Protein AF-A0A2E3NNE2-F1 (afdb_monomer)

Sequence (68 aa):
MCLRVHARLVRGCPCVELRDELSGAVRYRWSSDLHAADIHGHDVQDLIRMLLLASAQTEARQAGQESG

Radius of gyration: 14.13 Å; Cα contacts (8 Å, |Δi|>4): 77; chains: 1; bounding box: 34×21×37 Å

Nearest PDB structures (foldseek):
  6o8w-assembly1_P  TM=6.632E-01  e=2.048E-01  Enterococcus faecalis
  7nhl-assembly1_R  TM=6.647E-01  e=3.146E-01  Staphylococcus aureus subsp. aureus NCTC 8325
  6o8z-assembly1_P  TM=6.914E-01  e=3.782E-01  Enterococcus faecalis
  7msz-assembly1_O  TM=4.792E-01  e=2.783E-01  Mycobacterium tuberculosis H37Rv
  6xa1-assembly1_j  TM=3.200E-01  e=2.384E+00  Homo sapiens

Secondary structure (DSSP, 8-state):
--EEEEEEEETTEEEEEEEETTT--EEEEEE-SS-GGG--HHHHHHHHHHHHHHHHHHHHHHHHHTT-

Structure (mmCIF, N/CA/C/O backbone):
data_AF-A0A2E3NNE2-F1
#
_entry.id   AF-A0A2E3NNE2-F1
#
loop_
_atom_site.group_PDB
_atom_site.id
_atom_site.type_symbol
_atom_site.label_atom_id
_atom_site.label_alt_id
_atom_site.label_comp_id
_atom_site.label_asym_id
_atom_site.label_entity_id
_atom_site.label_seq_id
_atom_site.pdbx_PDB_ins_code
_atom_site.Cartn_x
_atom_site.Cartn_y
_atom_site.Cartn_z
_atom_site.occupancy
_atom_site.B_iso_or_equiv
_atom_site.auth_seq_id
_atom_site.auth_comp_id
_atom_site.auth_asym_id
_atom_site.auth_atom_id
_atom_site.pdbx_PDB_model_num
ATOM 1 N N . MET A 1 1 ? -8.233 -0.669 15.560 1.00 69.75 1 MET A N 1
ATOM 2 C CA . MET A 1 1 ? -7.959 -1.795 14.633 1.00 69.75 1 MET A CA 1
ATOM 3 C C . MET A 1 1 ? -6.465 -1.851 14.333 1.00 69.75 1 MET A C 1
ATOM 5 O O . MET A 1 1 ? -5.838 -0.802 14.295 1.00 69.75 1 MET A O 1
ATOM 9 N N . CYS A 1 2 ? -5.885 -3.036 14.112 1.00 84.06 2 CYS A N 1
ATOM 10 C CA . CYS A 1 2 ? -4.514 -3.157 13.593 1.00 84.06 2 CYS A CA 1
ATOM 11 C C . CYS A 1 2 ? -4.575 -3.290 12.070 1.00 84.06 2 CYS A C 1
ATOM 13 O O . CYS A 1 2 ? -5.288 -4.151 11.551 1.00 84.06 2 CYS A O 1
ATOM 15 N N . LEU A 1 3 ? -3.869 -2.417 11.352 1.00 86.56 3 LEU A N 1
ATOM 16 C CA . LEU A 1 3 ? -3.863 -2.389 9.892 1.00 86.56 3 LEU A CA 1
ATOM 17 C C . LEU A 1 3 ? -2.463 -2.686 9.370 1.00 86.56 3 LEU A C 1
ATOM 19 O O . LEU A 1 3 ? -1.477 -2.122 9.842 1.00 86.56 3 LEU A O 1
ATOM 23 N N . ARG A 1 4 ? -2.390 -3.524 8.337 1.00 89.44 4 ARG A N 1
ATOM 24 C CA . ARG A 1 4 ? -1.145 -3.875 7.659 1.00 89.44 4 ARG A CA 1
ATOM 25 C C . ARG A 1 4 ? -1.166 -3.391 6.216 1.00 89.44 4 ARG A C 1
ATOM 27 O O . ARG A 1 4 ? -2.113 -3.644 5.470 1.00 89.44 4 ARG A O 1
ATOM 34 N N . VAL A 1 5 ? -0.087 -2.720 5.819 1.00 89.12 5 VAL A N 1
ATOM 35 C CA . VAL A 1 5 ? 0.144 -2.303 4.432 1.00 89.12 5 VAL A CA 1
ATOM 36 C C . VAL A 1 5 ? 0.700 -3.482 3.638 1.00 89.12 5 VAL A C 1
ATOM 38 O O . VAL A 1 5 ? 1.637 -4.153 4.072 1.00 89.12 5 VAL A O 1
ATOM 41 N N . HIS A 1 6 ? 0.136 -3.721 2.459 1.00 89.94 6 HIS A N 1
ATOM 42 C CA . HIS A 1 6 ? 0.585 -4.742 1.526 1.00 89.94 6 HIS A CA 1
ATOM 43 C C . HIS A 1 6 ? 0.795 -4.119 0.145 1.00 89.94 6 HIS A C 1
ATOM 45 O O . HIS A 1 6 ? -0.160 -3.676 -0.487 1.00 89.94 6 HIS A O 1
ATOM 51 N N . ALA A 1 7 ? 2.044 -4.074 -0.318 1.00 86.56 7 ALA A N 1
ATOM 52 C CA . ALA A 1 7 ? 2.411 -3.514 -1.615 1.00 86.56 7 ALA A CA 1
ATOM 53 C C . ALA A 1 7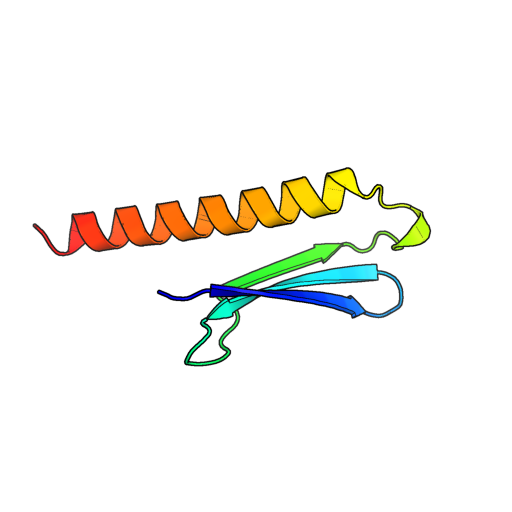 ? 2.929 -4.622 -2.538 1.00 86.56 7 ALA A C 1
ATOM 55 O O . ALA A 1 7 ? 3.771 -5.427 -2.137 1.00 86.56 7 ALA A O 1
ATOM 56 N N . ARG A 1 8 ? 2.423 -4.676 -3.772 1.00 88.31 8 ARG A N 1
ATOM 57 C CA . ARG A 1 8 ? 2.849 -5.642 -4.794 1.00 88.31 8 ARG A CA 1
ATOM 58 C C . ARG A 1 8 ? 2.741 -5.054 -6.195 1.00 88.31 8 ARG A C 1
ATOM 60 O O . ARG A 1 8 ? 1.965 -4.131 -6.421 1.00 88.31 8 ARG A O 1
ATOM 67 N N . LEU A 1 9 ? 3.452 -5.648 -7.146 1.00 87.94 9 LEU A N 1
ATOM 68 C CA . LEU A 1 9 ? 3.283 -5.353 -8.568 1.00 87.94 9 LEU A CA 1
ATOM 69 C C . LEU A 1 9 ? 2.247 -6.301 -9.181 1.00 87.94 9 LEU A C 1
ATOM 71 O O . LEU A 1 9 ? 2.346 -7.519 -9.035 1.00 87.94 9 LEU A O 1
ATOM 75 N N . VAL A 1 10 ? 1.259 -5.749 -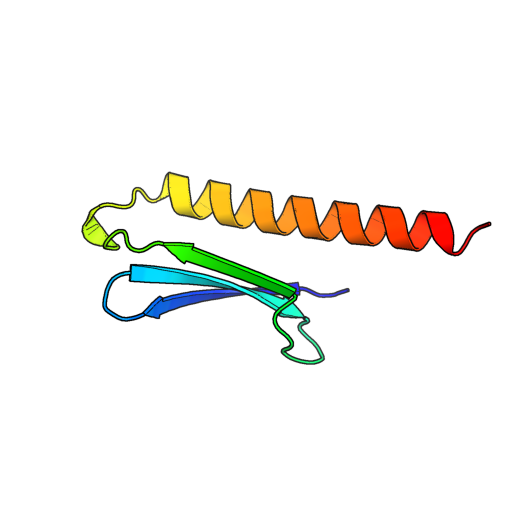9.880 1.00 87.88 10 VAL A N 1
ATOM 76 C CA . VAL A 1 10 ? 0.257 -6.486 -10.655 1.00 87.88 10 VAL A CA 1
ATOM 77 C C . VAL A 1 10 ? 0.398 -6.043 -12.103 1.00 87.88 10 VAL A C 1
ATOM 79 O O . VAL A 1 10 ? 0.163 -4.884 -12.419 1.00 87.88 10 VAL A O 1
ATOM 82 N N . ARG A 1 11 ? 0.815 -6.960 -12.986 1.00 89.81 11 ARG A N 1
ATOM 83 C CA . ARG A 1 11 ? 1.072 -6.655 -14.410 1.00 89.81 11 ARG A CA 1
ATOM 84 C C . ARG A 1 11 ? 2.019 -5.454 -14.609 1.00 89.81 11 ARG A C 1
ATOM 86 O O . ARG A 1 11 ? 1.792 -4.624 -15.475 1.00 89.81 11 ARG A O 1
ATOM 93 N N . GLY A 1 12 ? 3.055 -5.342 -13.773 1.00 85.88 12 GLY A N 1
ATOM 94 C CA . GLY A 1 12 ? 4.044 -4.254 -13.845 1.00 85.88 12 GLY A CA 1
ATOM 95 C C . GLY A 1 12 ? 3.617 -2.928 -13.206 1.00 85.88 12 GLY A C 1
ATOM 96 O O . GLY A 1 12 ? 4.446 -2.030 -13.072 1.00 85.88 12 GLY A O 1
ATOM 97 N N . CYS A 1 13 ? 2.370 -2.822 -12.746 1.00 85.50 13 CYS A N 1
ATOM 98 C CA . CYS A 1 13 ? 1.843 -1.621 -12.107 1.00 85.50 13 CYS A CA 1
ATOM 99 C C . CYS A 1 13 ? 1.706 -1.839 -10.590 1.00 85.50 13 CYS A C 1
ATOM 101 O O . CYS A 1 13 ? 1.420 -2.964 -10.154 1.00 85.50 13 CYS A O 1
ATOM 103 N N . PRO A 1 14 ? 1.929 -0.825 -9.741 1.00 85.19 14 PRO A N 1
ATOM 104 C CA . PRO A 1 14 ? 1.812 -1.002 -8.304 1.00 85.19 14 PRO A CA 1
ATOM 105 C C . PRO A 1 14 ? 0.360 -1.128 -7.852 1.00 85.19 14 PRO A C 1
ATOM 107 O O . PRO A 1 14 ? -0.552 -0.423 -8.283 1.00 85.19 14 PRO A O 1
ATOM 110 N N . CYS A 1 15 ? 0.184 -2.013 -6.885 1.00 88.06 15 CYS A N 1
ATOM 111 C CA . CYS A 1 15 ? -1.037 -2.209 -6.137 1.00 88.06 15 CYS A CA 1
ATOM 112 C C . CYS A 1 15 ? -0.678 -2.145 -4.652 1.00 88.06 15 CYS A C 1
ATOM 114 O O . CYS A 1 15 ? 0.124 -2.951 -4.171 1.00 88.06 15 CYS A O 1
ATOM 116 N N . VAL A 1 16 ? -1.291 -1.212 -3.928 1.00 88.06 16 VAL A N 1
ATOM 117 C CA . VAL A 1 16 ? -1.127 -1.056 -2.480 1.00 88.06 16 VAL A CA 1
ATOM 118 C C . VAL A 1 16 ? -2.475 -1.284 -1.813 1.00 88.06 16 VAL A C 1
ATOM 120 O O . VAL A 1 16 ? -3.491 -0.712 -2.200 1.00 88.06 16 VAL A O 1
ATOM 123 N N . GLU A 1 17 ? -2.494 -2.149 -0.812 1.00 91.38 17 GLU A N 1
ATOM 124 C CA . GLU A 1 17 ? -3.685 -2.492 -0.048 1.00 91.38 17 GLU A CA 1
ATOM 125 C C . GLU A 1 17 ? -3.437 -2.222 1.433 1.00 91.38 17 GLU A C 1
ATOM 127 O O . GLU A 1 17 ? -2.388 -2.577 1.971 1.00 91.38 17 GLU A O 1
ATOM 132 N N . LEU A 1 18 ? -4.429 -1.637 2.098 1.00 89.69 18 LEU A N 1
ATOM 133 C CA . LEU A 1 18 ? -4.494 -1.578 3.550 1.00 89.69 18 LEU A CA 1
ATOM 134 C C . LEU A 1 18 ? -5.471 -2.656 4.014 1.00 89.69 18 LEU A C 1
ATOM 136 O O . LEU A 1 18 ? -6.654 -2.635 3.655 1.00 89.69 18 LEU A O 1
ATOM 140 N N . ARG A 1 19 ? -4.959 -3.625 4.767 1.00 91.50 19 ARG A N 1
ATOM 141 C CA . ARG A 1 19 ? -5.712 -4.795 5.222 1.00 91.50 19 ARG A CA 1
ATOM 142 C C . ARG A 1 19 ? -5.862 -4.773 6.731 1.00 91.50 19 ARG A C 1
ATOM 144 O O . ARG A 1 19 ? -4.939 -4.371 7.433 1.00 91.50 19 ARG A O 1
ATOM 151 N N . ASP A 1 20 ? -7.012 -5.222 7.210 1.00 90.12 20 ASP A N 1
ATOM 152 C CA . ASP A 1 20 ? -7.183 -5.551 8.620 1.00 90.12 20 ASP A CA 1
ATOM 153 C C . ASP A 1 20 ? -6.291 -6.747 8.972 1.00 90.12 20 ASP A C 1
ATOM 155 O O . ASP A 1 20 ? -6.278 -7.752 8.258 1.00 90.12 20 ASP A O 1
ATOM 159 N N . GLU A 1 21 ? -5.499 -6.613 10.032 1.00 89.12 21 GLU A N 1
ATOM 160 C CA . GLU A 1 21 ? -4.474 -7.596 10.385 1.00 89.12 21 GLU A CA 1
ATOM 161 C C . GLU A 1 21 ? -5.078 -8.925 10.852 1.00 89.12 21 GLU A C 1
ATOM 163 O O . GLU A 1 21 ? -4.528 -9.984 10.555 1.00 89.12 21 GLU A O 1
ATOM 168 N N .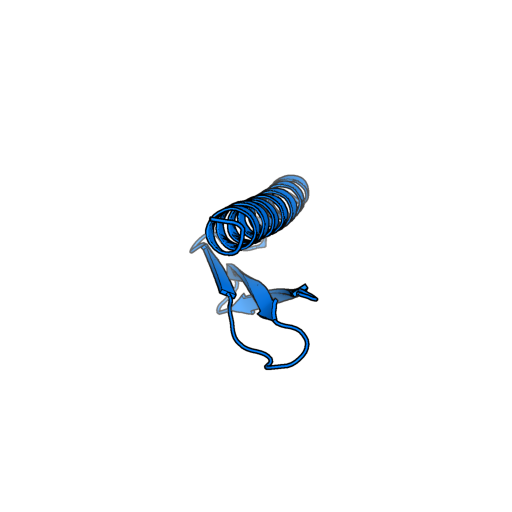 LEU A 1 22 ? -6.228 -8.876 11.528 1.00 89.00 22 LEU A N 1
ATOM 169 C CA . LEU A 1 22 ? -6.870 -10.049 12.114 1.00 89.00 22 LEU A CA 1
ATOM 170 C C . LEU A 1 22 ? -7.635 -10.868 11.062 1.00 89.00 22 LEU A C 1
ATOM 172 O O . LEU A 1 22 ? -7.512 -12.088 10.998 1.00 89.00 22 LEU A O 1
ATOM 176 N N . SER A 1 23 ? -8.436 -10.196 10.237 1.00 91.62 23 SER A N 1
ATOM 177 C CA . SER A 1 23 ? -9.313 -10.830 9.242 1.00 91.62 23 SER A CA 1
ATOM 178 C C . SER A 1 23 ? -8.673 -10.973 7.861 1.00 91.62 23 SER A C 1
ATOM 180 O O . SER A 1 23 ? -9.189 -11.695 7.008 1.00 91.62 23 SER A O 1
ATOM 182 N N . GLY A 1 24 ? -7.587 -10.244 7.590 1.00 90.19 24 GLY A N 1
ATOM 183 C CA . GLY A 1 24 ?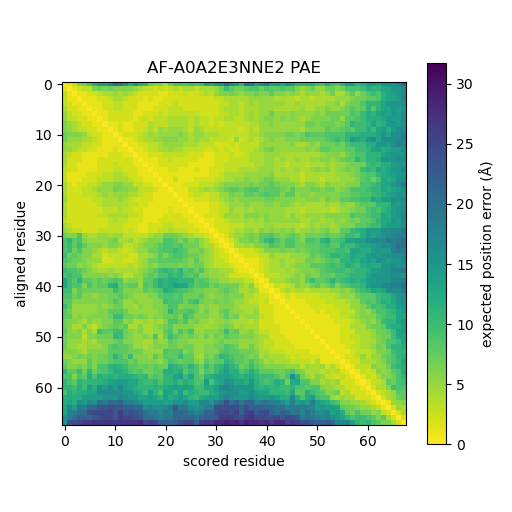 -6.981 -10.141 6.262 1.00 90.19 24 GLY A CA 1
ATOM 184 C C . GLY A 1 24 ? -7.831 -9.373 5.239 1.00 90.19 24 GLY A C 1
ATOM 185 O O . GLY A 1 24 ? -7.430 -9.274 4.069 1.00 90.19 24 GLY A O 1
ATOM 186 N N . ALA A 1 25 ? -8.985 -8.834 5.653 1.00 91.75 25 ALA A N 1
ATOM 187 C CA . ALA A 1 25 ? -9.924 -8.135 4.788 1.00 91.75 25 ALA A CA 1
ATOM 188 C C . ALA A 1 25 ? -9.326 -6.822 4.268 1.00 91.75 25 ALA A C 1
ATOM 190 O O . ALA A 1 25 ? -8.722 -6.050 5.013 1.00 91.75 25 ALA A O 1
ATOM 191 N N . VAL A 1 26 ? -9.515 -6.546 2.976 1.00 90.69 26 VAL A N 1
ATOM 192 C CA . VAL A 1 26 ? -9.059 -5.295 2.357 1.00 90.69 26 VAL A CA 1
ATOM 193 C C . VAL A 1 26 ? -10.000 -4.169 2.773 1.00 90.69 26 VAL A C 1
ATOM 195 O O . VAL A 1 26 ? -11.191 -4.215 2.476 1.00 90.69 26 VAL A O 1
ATOM 198 N N . ARG A 1 27 ? -9.460 -3.154 3.450 1.00 86.75 27 ARG A N 1
ATOM 199 C CA . ARG A 1 27 ? -10.200 -1.949 3.856 1.00 86.75 27 ARG A CA 1
ATOM 200 C C . ARG A 1 27 ? -10.072 -0.859 2.804 1.00 86.75 27 ARG A C 1
ATOM 202 O O . ARG A 1 27 ? -11.060 -0.222 2.461 1.00 86.75 27 ARG A O 1
ATOM 209 N N . TYR A 1 28 ? -8.870 -0.708 2.253 1.00 84.25 28 TYR A N 1
ATOM 210 C CA . TYR A 1 28 ? -8.583 0.232 1.178 1.00 84.25 28 TYR A CA 1
ATOM 211 C C . TYR A 1 28 ? -7.669 -0.412 0.145 1.00 84.25 28 TYR A C 1
ATOM 213 O O . TYR A 1 28 ? -6.754 -1.165 0.488 1.00 84.25 28 TYR A O 1
ATOM 221 N N . ARG A 1 29 ? -7.909 -0.100 -1.127 1.00 88.31 29 ARG A N 1
ATOM 222 C CA . ARG A 1 29 ? -7.069 -0.522 -2.243 1.00 88.31 29 ARG A CA 1
ATOM 223 C C . ARG A 1 29 ? -6.780 0.680 -3.116 1.00 88.31 29 ARG A C 1
ATOM 225 O O . ARG A 1 29 ? -7.700 1.380 -3.527 1.00 88.31 29 ARG A O 1
ATOM 232 N N . TRP A 1 30 ? -5.511 0.841 -3.444 1.00 84.00 30 TRP A N 1
ATOM 233 C CA . TRP A 1 30 ? -5.068 1.706 -4.513 1.00 84.00 30 TRP A CA 1
ATOM 234 C C . TRP A 1 30 ? -4.376 0.871 -5.586 1.00 84.00 30 TRP A C 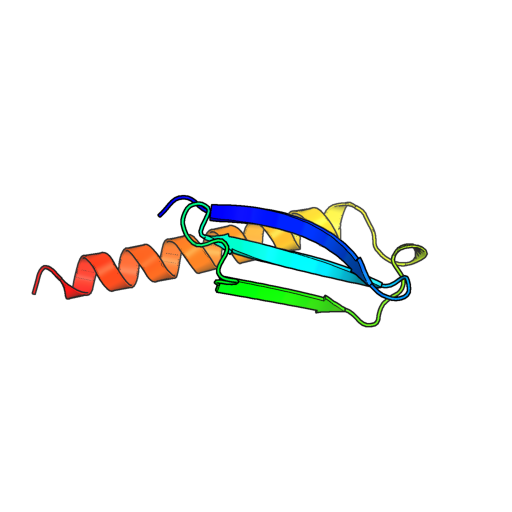1
ATOM 236 O O . TRP A 1 30 ? -3.531 0.020 -5.295 1.00 84.00 30 TRP A O 1
ATOM 246 N N . SER A 1 31 ? -4.758 1.115 -6.831 1.00 83.00 31 SER A N 1
ATOM 247 C CA . SER A 1 31 ? -4.143 0.545 -8.022 1.00 83.00 31 SER A CA 1
ATOM 248 C C . SER A 1 31 ? -3.995 1.658 -9.044 1.00 83.00 31 SER A C 1
ATOM 250 O O . SER A 1 31 ? -4.954 2.393 -9.279 1.00 83.00 31 SER A O 1
ATOM 252 N N . SER A 1 32 ? -2.814 1.763 -9.637 1.00 77.88 32 SER A N 1
ATOM 253 C CA . SER A 1 32 ? -2.554 2.649 -10.768 1.00 77.88 32 SER A CA 1
ATOM 254 C C . SER A 1 32 ? -2.280 1.812 -12.007 1.00 77.88 32 SER A C 1
ATOM 256 O O . SER A 1 32 ? -1.738 0.716 -11.885 1.00 77.88 32 SER A O 1
ATOM 258 N N . ASP A 1 33 ? -2.623 2.337 -13.179 1.00 82.56 33 ASP A N 1
ATOM 259 C CA . ASP A 1 33 ? -2.232 1.761 -14.471 1.00 82.56 33 ASP A CA 1
ATOM 260 C C . ASP A 1 33 ? -0.839 2.249 -14.922 1.00 82.56 33 ASP A C 1
ATOM 262 O O . ASP A 1 33 ? -0.354 1.899 -15.998 1.00 82.56 33 ASP A O 1
ATOM 266 N N . LEU A 1 34 ? -0.180 3.068 -14.095 1.00 80.56 34 LEU A N 1
ATOM 267 C CA . LEU A 1 34 ? 1.176 3.549 -14.325 1.00 80.56 34 LEU A CA 1
ATOM 268 C C . LEU A 1 34 ? 2.194 2.442 -14.020 1.00 80.56 34 LEU A C 1
ATOM 270 O O . LEU A 1 34 ? 2.109 1.765 -12.991 1.00 80.56 34 LEU A O 1
ATOM 274 N N . HIS A 1 35 ? 3.178 2.265 -14.901 1.00 82.00 35 HIS A N 1
ATOM 275 C CA . HIS A 1 35 ? 4.237 1.287 -14.674 1.00 82.00 35 HIS A CA 1
ATOM 276 C C . HIS A 1 35 ? 5.110 1.705 -13.494 1.00 82.00 35 HIS A C 1
ATOM 278 O O . HIS A 1 35 ? 5.409 2.878 -13.297 1.00 82.00 35 HIS A O 1
ATOM 284 N N . ALA A 1 36 ? 5.571 0.727 -12.714 1.00 80.62 36 ALA A N 1
ATOM 285 C CA . ALA A 1 36 ? 6.385 1.004 -11.532 1.00 80.62 36 ALA A CA 1
ATOM 286 C C . ALA A 1 36 ? 7.699 1.741 -11.839 1.00 80.62 36 ALA A C 1
ATOM 288 O O . ALA A 1 36 ? 8.232 2.409 -10.960 1.00 80.62 36 ALA A O 1
ATOM 289 N N . ALA A 1 37 ? 8.205 1.636 -13.072 1.00 83.81 37 ALA A N 1
ATOM 290 C CA . ALA A 1 37 ? 9.381 2.373 -13.531 1.00 83.81 37 ALA A CA 1
ATOM 291 C C . ALA A 1 37 ? 9.153 3.894 -13.595 1.00 83.81 37 ALA A C 1
ATOM 293 O O . ALA A 1 37 ? 10.107 4.654 -13.45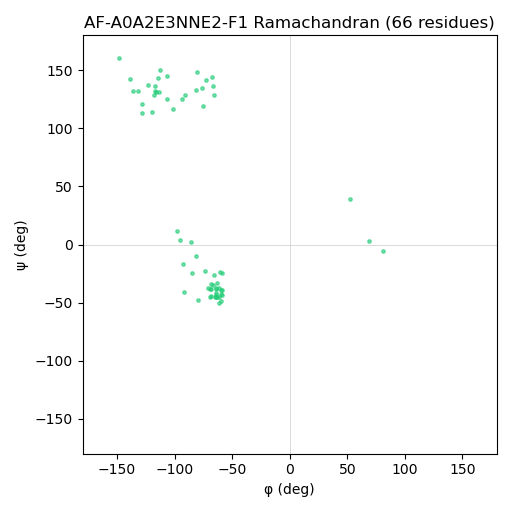4 1.00 83.81 37 ALA A O 1
ATOM 294 N N . ASP A 1 38 ? 7.902 4.323 -13.763 1.00 83.50 38 ASP A N 1
ATOM 295 C CA . ASP A 1 38 ? 7.518 5.728 -13.917 1.00 83.50 38 ASP A CA 1
ATOM 296 C C . ASP A 1 38 ? 7.082 6.363 -12.586 1.00 83.50 38 ASP A C 1
ATOM 298 O O . ASP A 1 38 ? 6.627 7.504 -12.556 1.00 83.50 38 ASP A O 1
ATOM 302 N N . ILE A 1 39 ? 7.186 5.621 -11.478 1.00 76.38 39 ILE A N 1
ATOM 303 C CA . ILE A 1 39 ? 6.728 6.054 -10.157 1.00 76.38 39 ILE A CA 1
ATOM 304 C C . ILE A 1 39 ? 7.925 6.401 -9.296 1.00 76.38 39 ILE A C 1
ATOM 306 O O . ILE A 1 39 ? 8.820 5.581 -9.072 1.00 76.38 39 ILE A O 1
ATOM 310 N N . HIS A 1 40 ? 7.926 7.615 -8.759 1.00 81.62 40 HIS A N 1
ATOM 311 C CA . HIS A 1 40 ? 8.979 8.037 -7.862 1.00 81.62 40 HIS A CA 1
ATOM 312 C C . HIS A 1 40 ? 8.718 7.498 -6.451 1.00 81.62 40 HIS A C 1
ATOM 314 O O . HIS A 1 40 ? 7.584 7.360 -5.995 1.00 81.62 40 HIS A O 1
ATOM 320 N N . GLY A 1 41 ? 9.790 7.209 -5.707 1.00 73.44 41 GLY A N 1
ATOM 321 C CA . GLY A 1 41 ? 9.668 6.641 -4.359 1.00 73.44 41 GLY A CA 1
ATOM 322 C C . GLY A 1 41 ? 8.864 7.506 -3.375 1.00 73.44 41 GLY A C 1
ATOM 323 O O . GLY A 1 41 ? 8.292 6.965 -2.431 1.00 73.44 41 GLY A O 1
ATOM 324 N N . HIS A 1 42 ? 8.790 8.824 -3.599 1.00 81.38 42 HIS A N 1
ATOM 325 C CA . HIS A 1 42 ? 8.008 9.741 -2.764 1.00 81.38 42 HIS A CA 1
ATOM 326 C C . HIS A 1 42 ? 6.493 9.567 -2.960 1.00 81.38 42 HIS A C 1
ATOM 328 O O . HIS A 1 42 ? 5.764 9.547 -1.970 1.00 81.38 42 HIS A O 1
ATOM 334 N N . ASP A 1 43 ? 6.034 9.307 -4.189 1.00 76.25 43 ASP A N 1
ATOM 335 C CA . ASP A 1 43 ? 4.615 9.087 -4.503 1.00 76.25 43 ASP A CA 1
ATOM 336 C C . ASP A 1 43 ? 4.038 7.901 -3.712 1.00 76.25 43 ASP A C 1
ATOM 338 O O . ASP A 1 43 ? 2.917 7.940 -3.201 1.00 76.25 43 ASP A O 1
ATOM 342 N N . VAL A 1 44 ? 4.836 6.838 -3.553 1.00 74.62 44 VAL A N 1
ATOM 343 C CA . VAL A 1 44 ? 4.445 5.638 -2.797 1.00 74.62 44 VAL A CA 1
ATOM 344 C C . VAL A 1 44 ? 4.339 5.933 -1.298 1.00 74.62 44 VAL A C 1
ATOM 346 O O . VAL A 1 44 ? 3.431 5.429 -0.632 1.00 74.62 44 VAL A O 1
ATOM 349 N N . GLN A 1 45 ? 5.241 6.752 -0.750 1.00 79.88 45 GLN A N 1
ATOM 350 C CA . GLN A 1 45 ? 5.208 7.131 0.666 1.00 79.88 45 GLN A CA 1
ATOM 351 C C . GLN A 1 45 ? 4.003 8.019 0.983 1.00 79.88 45 GLN A C 1
ATOM 353 O O . GLN A 1 45 ? 3.307 7.771 1.973 1.00 79.88 45 GLN A O 1
ATOM 358 N N . ASP A 1 46 ? 3.724 9.006 0.132 1.00 81.38 46 ASP A N 1
ATOM 359 C CA . ASP A 1 46 ? 2.575 9.897 0.292 1.00 81.38 46 ASP A CA 1
ATOM 360 C C . ASP A 1 46 ? 1.255 9.134 0.171 1.00 81.38 46 ASP A C 1
ATOM 362 O O . ASP A 1 46 ? 0.333 9.353 0.963 1.00 81.38 46 ASP A O 1
ATOM 366 N N . LEU A 1 47 ? 1.185 8.155 -0.732 1.00 77.75 47 LEU A N 1
ATOM 367 C CA . LEU A 1 47 ? 0.041 7.259 -0.837 1.00 77.75 47 LEU A CA 1
ATOM 368 C C . LEU A 1 47 ? -0.181 6.448 0.447 1.00 77.75 47 LEU A C 1
ATOM 370 O O . LEU A 1 47 ? -1.298 6.419 0.968 1.00 77.75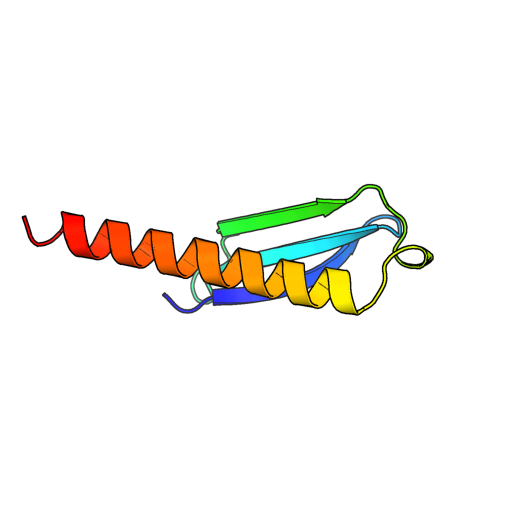 47 LEU A O 1
ATOM 374 N N . ILE A 1 48 ? 0.861 5.794 0.974 1.00 80.88 48 ILE A N 1
ATOM 375 C CA . ILE A 1 48 ? 0.756 5.019 2.222 1.00 80.88 48 ILE A CA 1
ATOM 376 C C . ILE A 1 48 ? 0.293 5.929 3.363 1.00 80.88 48 ILE A C 1
ATOM 378 O O . ILE A 1 48 ? -0.609 5.560 4.120 1.00 80.88 48 ILE A O 1
ATOM 382 N N . ARG A 1 49 ? 0.855 7.138 3.458 1.00 84.25 49 ARG A N 1
ATOM 383 C CA . ARG A 1 49 ? 0.452 8.137 4.451 1.00 84.25 49 ARG A CA 1
ATOM 384 C C . ARG A 1 49 ? -1.025 8.510 4.309 1.00 84.25 49 ARG A C 1
ATOM 386 O O . ARG A 1 49 ? -1.735 8.494 5.312 1.00 84.25 49 ARG A O 1
ATOM 393 N N . MET A 1 50 ? -1.501 8.817 3.101 1.00 82.06 50 MET A N 1
ATOM 394 C CA . MET A 1 50 ? -2.910 9.156 2.866 1.00 82.06 50 MET A CA 1
ATOM 395 C C . MET A 1 50 ? -3.854 8.015 3.259 1.00 82.06 50 MET A C 1
ATOM 397 O O . MET A 1 50 ? -4.869 8.263 3.910 1.00 82.06 50 MET A O 1
ATOM 401 N N . LEU A 1 51 ? -3.508 6.767 2.926 1.00 79.38 51 LEU A N 1
ATOM 402 C CA . LEU A 1 51 ? -4.312 5.596 3.290 1.00 79.38 51 LEU A CA 1
ATOM 403 C C . LEU A 1 51 ? -4.387 5.401 4.813 1.00 79.38 51 LEU A C 1
ATOM 405 O O . LEU A 1 51 ? -5.465 5.132 5.347 1.00 79.38 51 LEU A O 1
ATOM 409 N N . LEU A 1 52 ? -3.268 5.586 5.521 1.00 82.38 52 LEU A N 1
ATOM 410 C CA . LEU A 1 52 ? -3.236 5.527 6.984 1.00 82.38 52 LEU A CA 1
ATOM 411 C C . LEU A 1 52 ? -4.077 6.648 7.612 1.00 82.38 52 LEU A C 1
ATOM 413 O O . LEU A 1 52 ? -4.887 6.377 8.499 1.00 82.38 52 LEU A O 1
ATOM 417 N N . LEU A 1 53 ? -3.961 7.883 7.116 1.00 84.75 53 LEU A N 1
ATOM 418 C CA . LEU A 1 53 ? -4.758 9.016 7.600 1.00 84.75 53 LEU A CA 1
ATOM 419 C C . LEU A 1 53 ? -6.265 8.799 7.392 1.00 84.75 53 LEU A C 1
ATOM 421 O O . LEU A 1 53 ? -7.047 9.024 8.316 1.00 84.75 53 LEU A O 1
ATOM 425 N N . ALA A 1 54 ? -6.679 8.320 6.216 1.00 77.69 54 ALA A N 1
ATOM 426 C CA . ALA A 1 54 ? -8.082 8.016 5.927 1.00 77.69 54 ALA A CA 1
ATOM 427 C C . ALA A 1 54 ? -8.642 6.926 6.859 1.00 77.69 54 ALA A C 1
ATOM 429 O O . ALA A 1 54 ? -9.787 7.011 7.318 1.00 77.69 54 ALA A O 1
ATOM 430 N N . SER A 1 55 ? -7.824 5.921 7.188 1.00 76.94 55 SER A N 1
ATOM 431 C CA . SER A 1 55 ? -8.215 4.874 8.132 1.00 76.94 55 SER A CA 1
ATOM 432 C C . SER A 1 55 ? -8.437 5.417 9.548 1.00 76.94 55 SER A C 1
ATOM 434 O O . SER A 1 55 ? -9.492 5.163 10.129 1.00 76.94 55 SER A O 1
ATOM 436 N N . ALA A 1 56 ? -7.531 6.268 10.041 1.00 80.44 56 ALA A N 1
ATOM 437 C CA . ALA A 1 56 ? -7.633 6.873 11.367 1.00 80.44 56 ALA A CA 1
ATOM 438 C C . ALA A 1 56 ? -8.858 7.797 11.496 1.00 80.44 56 ALA A C 1
ATOM 440 O O . ALA A 1 56 ? -9.530 7.801 12.527 1.00 80.44 56 ALA A O 1
ATOM 441 N N . GLN A 1 57 ? -9.204 8.548 10.442 1.00 78.12 57 GLN A N 1
ATOM 442 C CA . GLN A 1 57 ? -10.420 9.372 10.446 1.00 78.12 57 GLN A CA 1
ATOM 443 C C . GLN A 1 57 ? -11.704 8.537 10.484 1.00 78.12 57 GLN A C 1
ATOM 445 O O . GLN A 1 57 ? -12.683 8.934 11.118 1.00 78.12 57 GLN A O 1
ATOM 450 N N . THR A 1 58 ? -11.705 7.375 9.827 1.00 70.75 58 THR A N 1
ATOM 451 C CA . THR A 1 58 ? -12.8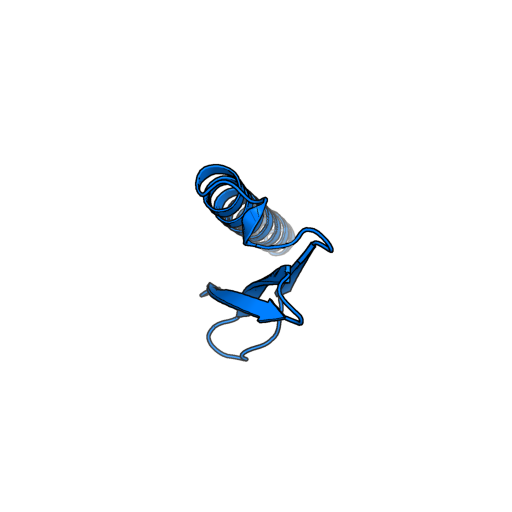50 6.455 9.865 1.00 70.75 58 THR A CA 1
ATOM 452 C C . THR A 1 58 ? -13.070 5.922 11.279 1.00 70.75 58 THR A C 1
ATOM 454 O O . THR A 1 58 ? -14.204 5.919 11.755 1.00 70.75 58 THR A O 1
ATOM 457 N N . GLU A 1 59 ? -11.996 5.535 11.973 1.00 70.56 59 GLU A N 1
ATOM 458 C CA . GLU A 1 59 ? -12.065 5.080 13.368 1.00 70.56 59 GLU A CA 1
ATOM 459 C C . GLU A 1 59 ? -12.546 6.193 14.308 1.00 70.56 59 GLU A C 1
ATOM 461 O O . GLU A 1 59 ? -13.448 5.965 15.113 1.00 70.56 59 GLU A O 1
ATOM 466 N N . ALA A 1 60 ? -12.023 7.416 14.164 1.00 70.00 60 ALA A N 1
ATOM 467 C CA . ALA A 1 60 ? -12.448 8.558 14.976 1.00 70.00 60 ALA A CA 1
ATOM 468 C C . ALA A 1 60 ? -13.948 8.868 14.815 1.00 70.00 60 ALA A C 1
ATOM 470 O O . ALA A 1 60 ? -14.637 9.162 15.793 1.00 70.00 60 ALA A O 1
ATOM 471 N N . ARG A 1 61 ? -14.475 8.762 13.588 1.00 71.69 61 ARG A N 1
ATOM 472 C CA . ARG A 1 61 ? -15.904 8.961 13.314 1.00 71.69 61 ARG A CA 1
ATOM 473 C C . ARG A 1 61 ? -16.777 7.859 13.919 1.00 71.69 61 ARG A C 1
ATOM 475 O O . ARG A 1 61 ? -17.863 8.160 14.402 1.00 71.69 61 ARG A O 1
ATOM 482 N N . GLN A 1 62 ? -16.317 6.609 13.901 1.00 64.50 62 GLN A N 1
ATOM 483 C CA . GLN A 1 62 ? -17.043 5.485 14.502 1.00 64.50 62 GLN A CA 1
ATOM 484 C C . GLN A 1 62 ? -17.067 5.584 16.034 1.00 64.50 62 GLN A C 1
ATOM 486 O O . GLN A 1 62 ? -18.144 5.516 16.620 1.00 64.50 62 GLN A O 1
ATOM 491 N N . ALA A 1 63 ? -15.930 5.892 16.665 1.00 67.56 63 ALA A N 1
ATOM 492 C CA . ALA A 1 63 ? -15.838 6.059 18.119 1.00 67.56 63 ALA A CA 1
ATOM 493 C C . ALA A 1 63 ? -16.696 7.225 18.655 1.00 67.56 63 ALA A C 1
ATOM 495 O O . ALA A 1 63 ? -17.250 7.147 19.752 1.00 67.56 63 ALA A O 1
ATOM 496 N N . GLY A 1 64 ? -16.846 8.301 17.874 1.00 65.31 64 GLY A N 1
ATOM 497 C CA . GLY A 1 64 ? -17.722 9.425 18.220 1.00 65.31 64 GLY A CA 1
ATOM 498 C C . GLY A 1 64 ? -19.219 9.133 18.064 1.00 65.31 64 GLY A C 1
ATOM 499 O O . GLY A 1 64 ? -20.027 9.793 18.709 1.00 65.31 64 GLY A O 1
ATOM 500 N N . GLN A 1 65 ? -19.602 8.149 17.242 1.00 57.88 65 GLN A N 1
ATOM 501 C CA . GLN A 1 65 ? -20.998 7.727 17.065 1.00 57.88 65 GLN A CA 1
ATOM 502 C C . GLN A 1 65 ? -21.461 6.707 18.115 1.00 57.88 65 GLN A C 1
ATOM 504 O O . GLN A 1 65 ? -22.654 6.636 18.380 1.00 57.88 65 GLN A O 1
ATOM 509 N N . GLU A 1 66 ? -20.551 5.943 18.721 1.00 57.28 66 GLU A N 1
ATOM 510 C CA . GLU A 1 66 ? -20.874 4.982 19.792 1.00 57.28 66 GLU A CA 1
ATOM 511 C C . GLU A 1 66 ? -21.009 5.636 21.182 1.00 57.28 66 GLU A C 1
ATOM 513 O O . GLU A 1 66 ? -21.471 4.996 22.122 1.00 57.28 66 GLU A O 1
ATOM 518 N N . SER A 1 67 ? -20.629 6.912 21.317 1.00 56.44 67 SER A N 1
ATOM 519 C CA . SER A 1 67 ? -20.711 7.679 22.574 1.00 56.44 67 SER A CA 1
ATOM 520 C C . SER A 1 67 ? -21.953 8.586 22.678 1.00 56.44 67 SER A C 1
ATOM 522 O O . SER A 1 67 ? -21.982 9.461 23.545 1.00 56.44 67 SER A O 1
ATOM 524 N N . GLY A 1 68 ? -22.937 8.427 21.782 1.00 45.09 68 GLY A N 1
ATOM 525 C CA . GLY A 1 68 ? -24.164 9.235 21.709 1.00 45.09 68 GLY A CA 1
ATOM 526 C C . GLY A 1 68 ? -25.423 8.467 22.081 1.00 45.09 68 GL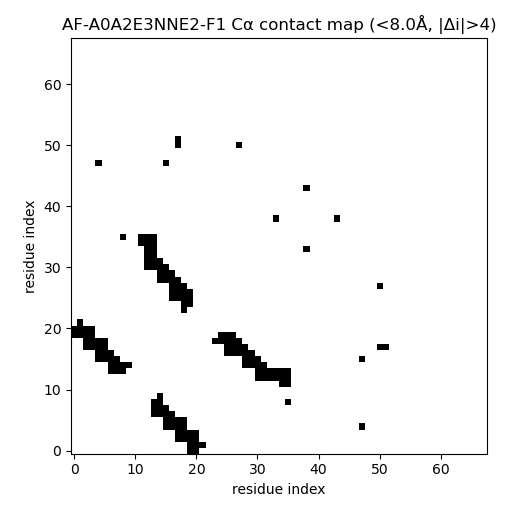Y A C 1
ATOM 527 O O . GLY A 1 68 ? -25.534 7.294 21.665 1.00 45.09 68 GLY A O 1
#

Solvent-accessible surface area (backbone atoms only — not comparable to full-atom values): 4058 Å² total; per-residue (Å²): 138,61,74,40,81,46,76,48,73,57,94,59,11,45,34,42,34,39,19,37,62,88,80,63,47,76,77,43,77,49,73,52,92,54,48,51,89,79,54,56,76,63,60,57,52,54,48,54,50,51,55,53,52,55,50,53,53,53,51,53,55,52,59,61,59,75,76,109

Foldseek 3Di:
DDWDWDWDDDPQWIKIFIADPPPRHTPDIDTDPDGPVPDDPVNVVVVVVVVVVVVVVVVVVVVVVVVD

pLDDT: mean 80.75, std 9.53, range [45.09, 91.75]

Mean predicted aligned error: 6.99 Å